Protein AF-A0A327JYK7-F1 (afdb_monomer)

Organism: NCBI:txid29409

Nearest PDB structures (foldseek):
  6erf-assembly2_D  TM=2.971E-01  e=6.119E+00  Homo sapiens
  8xi2-assembly1_W  TM=2.017E-01  e=7.037E+00  Chlamydomonas reinhardtii

Mean predicted aligned error: 8.64 Å

Solvent-accessible surface area (backbone atoms only — not comparable to full-atom values): 5266 Å² total; per-residue (Å²): 117,47,98,85,75,49,75,51,68,66,60,52,52,59,56,67,69,40,55,55,48,33,18,27,43,69,40,73,94,76,73,37,66,83,39,80,42,94,57,86,38,87,42,51,56,71,59,45,49,56,49,48,51,56,72,68,44,68,87,69,75,75,85,63,90,84,67,49,85,92,45,82,57,76,79,79,65,78,86,79,134

Radius of gyration: 19.51 Å; Cα contacts (8 Å, |Δi|>4): 66; chains: 1; bounding box: 38×36×58 Å

pLDDT: mean 86.25, std 9.95, range [63.09, 95.5]

Sequence (81 aa):
DLPDGQIRNQRITDILTRVTYAGYLEVPKWDIPLRKARHEGLITLETHQKILDRLKG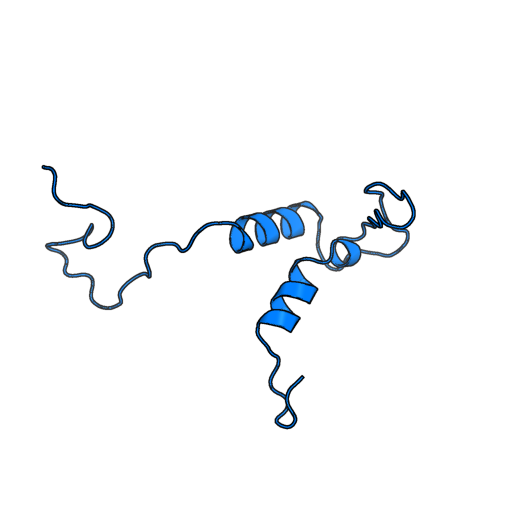GARVPARKDINADFPLRGFVLCGD

Foldseek 3Di:
DDPVPDDDPVNVVVVLQDCVLQQWDDDVVVPRHIDGHPDHHVHHPVVSVVSVCVVPVPDDDPPDPDDDPVCNCVPVDDDDD

Secondary structure (DSSP, 8-state):
--TTSPPPHHHHHHHHT-GGGGTEEEEGGGTEEEEE-SSPPSS-HHHHHHHHHHHHS--PPP--S---TT-TTBTTBPPP-

Structure (mmCIF, N/CA/C/O backbone):
data_AF-A0A327JYK7-F1
#
_entry.id   AF-A0A327JYK7-F1
#
loop_
_atom_site.group_PDB
_atom_site.id
_atom_site.type_symbol
_atom_site.label_atom_id
_atom_site.label_alt_id
_atom_site.label_comp_id
_atom_site.label_asym_id
_atom_site.label_entity_id
_atom_site.label_seq_id
_atom_site.pdbx_PDB_ins_code
_atom_site.Cartn_x
_atom_site.Cartn_y
_atom_site.Cartn_z
_atom_site.occupancy
_atom_site.B_iso_or_equiv
_atom_site.auth_seq_id
_atom_site.auth_comp_id
_atom_site.auth_asym_id
_atom_site.auth_atom_id
_atom_site.pdbx_PDB_model_num
ATOM 1 N N . ASP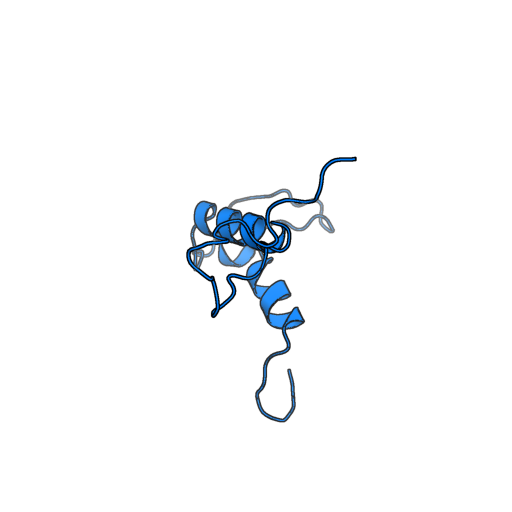 A 1 1 ? 8.423 -20.537 2.982 1.00 67.19 1 ASP A N 1
ATOM 2 C CA . ASP A 1 1 ? 9.713 -19.893 2.669 1.00 67.19 1 ASP A CA 1
ATOM 3 C C . ASP A 1 1 ? 10.686 -20.942 2.160 1.00 67.19 1 ASP A C 1
ATOM 5 O O . ASP A 1 1 ? 10.392 -22.127 2.317 1.00 67.19 1 ASP A O 1
ATOM 9 N N . LEU A 1 2 ? 11.697 -20.538 1.390 1.00 83.38 2 LEU A N 1
ATOM 10 C CA . LEU A 1 2 ? 12.579 -21.480 0.700 1.00 83.38 2 LEU A CA 1
ATOM 11 C C . LEU A 1 2 ? 13.668 -22.016 1.655 1.00 83.38 2 LEU A C 1
ATOM 13 O O . LEU A 1 2 ? 14.044 -21.317 2.597 1.00 83.38 2 LEU A O 1
ATOM 17 N N . PRO A 1 3 ? 14.176 -23.246 1.438 1.00 85.06 3 PRO A N 1
ATOM 18 C CA . PRO A 1 3 ? 15.195 -23.860 2.301 1.00 85.06 3 PRO A CA 1
ATOM 19 C C . PRO A 1 3 ? 16.523 -23.088 2.367 1.00 85.06 3 PRO A C 1
ATOM 21 O O . PRO A 1 3 ? 17.319 -23.308 3.270 1.00 85.06 3 PRO A O 1
ATOM 24 N N . ASP A 1 4 ? 16.755 -22.193 1.411 1.00 90.38 4 ASP A N 1
ATOM 25 C CA . ASP A 1 4 ? 17.929 -21.327 1.280 1.00 90.38 4 ASP A CA 1
ATOM 26 C C . ASP A 1 4 ? 17.789 -19.985 2.030 1.00 90.38 4 ASP A C 1
ATOM 28 O O . ASP A 1 4 ? 18.665 -19.129 1.935 1.00 90.38 4 ASP A O 1
ATOM 32 N N . GLY A 1 5 ? 16.688 -19.782 2.765 1.00 89.88 5 GLY A N 1
ATOM 33 C CA . GLY A 1 5 ? 16.401 -18.537 3.480 1.00 89.88 5 GLY A CA 1
ATOM 34 C C . GLY A 1 5 ? 15.770 -17.445 2.613 1.00 89.88 5 GLY A C 1
ATOM 35 O O . GLY A 1 5 ? 15.502 -16.351 3.112 1.00 89.88 5 GLY A O 1
ATOM 36 N N . GLN A 1 6 ? 15.482 -17.718 1.336 1.00 92.81 6 GLN A N 1
ATOM 37 C CA . GLN A 1 6 ? 14.789 -16.767 0.475 1.00 92.81 6 GLN A CA 1
ATOM 38 C C . GLN A 1 6 ? 13.284 -16.725 0.771 1.00 92.81 6 GLN A C 1
ATOM 40 O O . GLN A 1 6 ? 12.623 -17.727 1.081 1.00 92.81 6 GLN A O 1
ATOM 45 N N . ILE A 1 7 ? 12.711 -15.531 0.625 1.00 90.88 7 ILE A N 1
ATOM 46 C CA . ILE A 1 7 ? 11.281 -15.286 0.800 1.00 90.88 7 ILE A CA 1
ATOM 47 C C . ILE A 1 7 ? 10.627 -15.220 -0.579 1.00 90.88 7 ILE A C 1
ATOM 49 O O . ILE A 1 7 ? 11.082 -14.506 -1.469 1.00 90.88 7 ILE A O 1
ATOM 53 N N . ARG A 1 8 ? 9.526 -15.955 -0.760 1.00 92.62 8 ARG A N 1
ATOM 54 C CA . ARG A 1 8 ? 8.749 -15.914 -2.007 1.00 92.62 8 ARG A CA 1
ATOM 55 C C . ARG A 1 8 ? 8.031 -14.572 -2.133 1.00 92.62 8 ARG A C 1
ATOM 57 O O 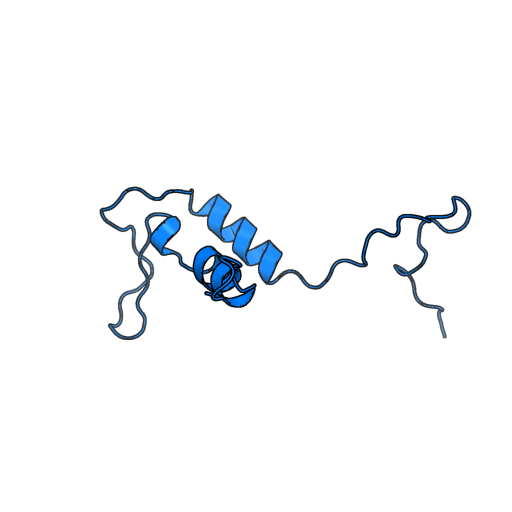. ARG A 1 8 ? 7.449 -14.103 -1.159 1.00 92.62 8 ARG A O 1
ATOM 64 N N . ASN A 1 9 ? 7.938 -14.029 -3.346 1.00 91.12 9 ASN A N 1
ATOM 65 C CA . ASN A 1 9 ? 7.202 -12.782 -3.603 1.00 91.12 9 ASN A CA 1
ATOM 66 C C . ASN A 1 9 ? 5.757 -12.827 -3.083 1.00 91.12 9 ASN A C 1
ATOM 68 O O . ASN A 1 9 ? 5.299 -11.863 -2.483 1.00 91.12 9 ASN A O 1
ATOM 72 N N . GLN A 1 10 ? 5.078 -13.973 -3.209 1.00 91.56 10 GLN A N 1
ATOM 73 C CA . GLN A 1 10 ? 3.736 -14.175 -2.651 1.00 91.56 10 GLN A CA 1
ATOM 74 C C . GLN A 1 10 ? 3.681 -13.889 -1.144 1.00 91.56 10 GLN A C 1
ATOM 76 O O . GLN A 1 10 ? 2.772 -13.216 -0.675 1.00 91.56 10 GLN A O 1
ATOM 81 N N . ARG A 1 11 ? 4.688 -14.337 -0.385 1.00 93.06 11 ARG A N 1
ATOM 82 C CA . ARG A 1 11 ? 4.751 -14.107 1.060 1.00 93.06 11 ARG A CA 1
ATOM 83 C C . ARG A 1 11 ? 4.892 -12.621 1.384 1.00 93.06 11 ARG A C 1
ATOM 85 O O . ARG A 1 11 ? 4.288 -12.153 2.343 1.00 93.06 11 ARG A O 1
ATOM 92 N N . ILE A 1 12 ? 5.655 -11.885 0.579 1.00 92.44 12 ILE A N 1
ATOM 93 C CA . ILE A 1 12 ? 5.802 -10.430 0.706 1.00 92.44 12 ILE A CA 1
ATOM 94 C C . ILE A 1 12 ? 4.455 -9.749 0.430 1.00 92.44 12 ILE A C 1
ATOM 96 O O . ILE A 1 12 ? 4.015 -8.921 1.225 1.00 92.44 12 ILE A O 1
ATOM 100 N N . THR A 1 13 ? 3.760 -10.138 -0.641 1.00 92.69 13 THR A N 1
ATOM 101 C CA . THR A 1 13 ? 2.421 -9.624 -0.965 1.00 92.69 13 THR A CA 1
ATOM 102 C C . THR A 1 13 ? 1.415 -9.907 0.154 1.00 92.69 13 THR A C 1
ATOM 104 O O . THR A 1 13 ? 0.682 -9.004 0.554 1.00 92.69 13 THR A O 1
ATOM 107 N N . ASP A 1 14 ? 1.421 -11.112 0.725 1.00 93.06 14 ASP A N 1
ATOM 108 C CA . ASP A 1 14 ? 0.541 -11.487 1.839 1.00 93.06 14 ASP A CA 1
ATOM 109 C C . ASP A 1 14 ? 0.810 -10.658 3.100 1.00 93.06 14 ASP A C 1
ATOM 111 O O . ASP A 1 14 ? -0.103 -10.390 3.875 1.00 93.06 14 ASP A O 1
ATOM 115 N N . ILE A 1 15 ? 2.062 -10.266 3.343 1.00 93.75 15 ILE A N 1
ATOM 116 C CA . ILE A 1 15 ? 2.420 -9.403 4.473 1.00 93.75 15 ILE A CA 1
ATOM 117 C C . ILE A 1 15 ? 1.921 -7.979 4.219 1.00 93.75 15 ILE A C 1
ATOM 119 O O . ILE A 1 15 ? 1.276 -7.395 5.085 1.00 93.75 15 ILE A O 1
ATOM 123 N N . LEU A 1 16 ? 2.174 -7.435 3.027 1.00 93.81 16 LEU A N 1
ATOM 124 C CA . LEU A 1 16 ? 1.823 -6.055 2.679 1.00 93.81 16 LEU A CA 1
ATOM 125 C C . LEU A 1 16 ? 0.313 -5.806 2.562 1.00 93.81 16 LEU A C 1
ATOM 127 O O . LEU A 1 16 ? -0.121 -4.667 2.688 1.00 93.81 16 LEU A O 1
ATOM 131 N N . THR A 1 17 ? -0.479 -6.850 2.319 1.00 93.88 17 THR A N 1
ATOM 132 C CA . THR A 1 17 ? -1.944 -6.763 2.189 1.00 93.88 17 THR A CA 1
ATOM 133 C C . THR A 1 17 ? -2.696 -6.937 3.511 1.00 93.88 17 THR A C 1
ATOM 135 O O . THR A 1 17 ? -3.908 -6.726 3.565 1.00 93.88 17 THR A O 1
ATOM 138 N N . ARG A 1 18 ? -2.008 -7.314 4.596 1.00 93.56 18 ARG A N 1
ATOM 139 C CA . ARG A 1 18 ? -2.627 -7.511 5.913 1.00 93.56 18 ARG A CA 1
ATOM 140 C C . ARG A 1 18 ? -2.844 -6.184 6.632 1.00 93.56 18 ARG A C 1
ATOM 142 O O . ARG A 1 18 ? -1.919 -5.611 7.209 1.00 93.56 18 ARG A O 1
ATOM 149 N N . VAL A 1 19 ? -4.114 -5.801 6.744 1.00 94.38 19 VAL A N 1
ATOM 150 C CA . VAL A 1 19 ? -4.563 -4.601 7.470 1.00 94.38 19 VAL A CA 1
ATOM 151 C C . VAL A 1 19 ? -4.203 -4.608 8.963 1.00 94.38 19 VAL A C 1
ATOM 153 O O . VAL A 1 19 ? -4.079 -3.549 9.581 1.00 94.38 19 VAL A O 1
ATOM 156 N N . THR A 1 20 ? -3.933 -5.790 9.531 1.00 93.69 20 THR A N 1
ATOM 157 C CA . THR A 1 20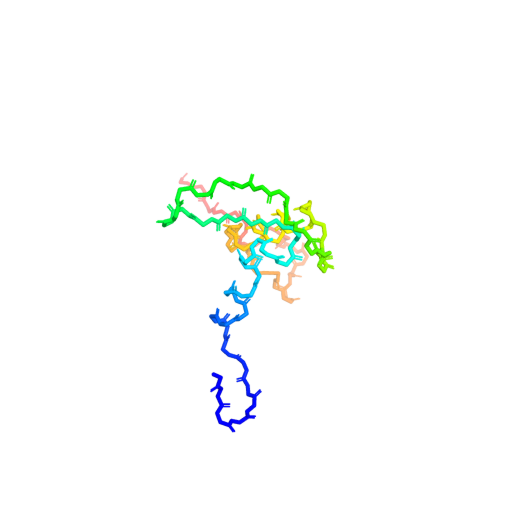 ? -3.446 -5.938 10.908 1.00 93.69 20 THR A CA 1
ATOM 158 C C . THR A 1 20 ? -2.179 -5.140 11.149 1.00 93.69 20 THR A C 1
ATOM 160 O O . THR A 1 20 ? -2.064 -4.519 12.188 1.00 93.69 20 THR A O 1
ATOM 163 N N . TYR A 1 21 ? -1.248 -5.039 10.197 1.00 94.69 21 TYR A N 1
ATOM 164 C CA . TYR A 1 21 ? -0.029 -4.249 10.421 1.00 94.69 21 TYR A CA 1
ATOM 165 C C . TYR A 1 21 ? -0.280 -2.742 10.520 1.00 94.69 21 TYR A C 1
ATOM 167 O O . TYR A 1 21 ? 0.571 -2.024 11.040 1.00 94.69 21 TYR A O 1
ATOM 175 N N . ALA A 1 22 ? -1.453 -2.271 10.097 1.00 95.31 22 ALA A N 1
ATOM 176 C CA . ALA A 1 22 ? -1.864 -0.883 10.236 1.00 95.31 22 ALA A CA 1
ATOM 177 C C . ALA A 1 22 ? -2.589 -0.575 11.563 1.00 95.31 22 ALA A C 1
ATOM 179 O O . ALA A 1 22 ? -3.033 0.553 11.770 1.00 95.31 22 ALA A O 1
ATOM 180 N N . GLY A 1 23 ? -2.743 -1.562 12.460 1.00 94.25 23 GLY A N 1
ATOM 181 C CA . GLY A 1 23 ? -3.483 -1.397 13.720 1.00 94.25 23 GLY A CA 1
ATOM 182 C C . GLY A 1 23 ? -5.000 -1.517 13.558 1.00 94.25 23 GLY A C 1
ATOM 183 O O . GLY A 1 23 ? -5.759 -0.994 14.375 1.00 94.25 23 GLY A O 1
ATOM 184 N N . TYR A 1 24 ? -5.458 -2.170 12.490 1.00 94.50 24 TYR A N 1
ATOM 185 C CA . TYR A 1 24 ? -6.872 -2.377 12.181 1.00 94.50 24 TYR A CA 1
ATOM 186 C C . TYR A 1 24 ? -7.152 -3.857 11.958 1.00 94.50 24 TYR A C 1
ATOM 188 O O . TYR A 1 24 ? -6.254 -4.640 11.667 1.00 94.50 24 TYR A O 1
ATOM 196 N N . LEU A 1 25 ? -8.403 -4.260 12.122 1.00 92.69 25 LEU A N 1
ATOM 197 C CA . LEU A 1 25 ? -8.821 -5.641 11.952 1.00 92.69 25 LEU A CA 1
ATOM 198 C C . LEU A 1 25 ? -10.076 -5.695 11.093 1.00 92.69 25 LEU A C 1
ATOM 200 O O . LEU A 1 25 ? -11.023 -4.947 11.322 1.00 92.69 25 LEU A O 1
ATOM 204 N N . GLU A 1 26 ? -10.056 -6.608 10.133 1.00 91.88 26 GLU A N 1
ATOM 205 C CA . GLU A 1 26 ? -11.159 -6.925 9.239 1.00 91.88 26 GLU A CA 1
ATOM 206 C C . GLU A 1 26 ? -11.175 -8.444 9.066 1.00 91.88 26 GLU A C 1
ATOM 208 O O . GLU A 1 26 ? -10.161 -9.044 8.700 1.00 91.88 26 GLU A O 1
ATOM 213 N N . VAL A 1 27 ? -12.298 -9.084 9.391 1.00 90.69 27 VAL A N 1
ATOM 214 C CA . VAL A 1 27 ? -12.459 -10.536 9.237 1.00 90.69 27 VAL A CA 1
ATOM 215 C C . VAL A 1 27 ? -13.870 -10.801 8.715 1.00 90.69 27 VAL A C 1
ATOM 217 O O . VAL A 1 27 ? -14.780 -11.053 9.509 1.00 90.69 27 VAL A O 1
ATOM 220 N N . PRO A 1 28 ? -14.067 -10.797 7.382 1.00 88.75 28 PRO A N 1
ATOM 221 C CA . PRO A 1 28 ? -15.390 -10.978 6.782 1.00 88.75 28 PRO A CA 1
ATOM 222 C C . PRO A 1 28 ? -16.021 -12.329 7.135 1.00 88.75 28 PRO A C 1
ATOM 224 O O . PRO A 1 28 ? -17.229 -12.437 7.295 1.00 88.75 28 PRO A O 1
ATOM 227 N N . LYS A 1 29 ? -15.195 -13.365 7.342 1.00 92.25 29 LYS A N 1
ATOM 228 C CA . LYS A 1 29 ? -15.648 -14.706 7.752 1.00 92.25 29 LYS A CA 1
ATOM 229 C C . LYS A 1 29 ? -16.417 -14.708 9.081 1.00 92.25 29 LYS A C 1
ATOM 231 O O . LYS A 1 29 ? -17.217 -15.607 9.314 1.00 92.25 29 LYS A O 1
ATOM 236 N N . TRP A 1 30 ? -16.133 -13.751 9.960 1.00 91.50 30 TRP A N 1
ATOM 237 C CA . TRP A 1 30 ? -16.779 -13.606 11.267 1.00 91.50 30 TRP A CA 1
ATOM 238 C C . TRP A 1 30 ? -17.701 -12.385 11.322 1.00 91.50 30 TRP A C 1
ATOM 240 O O . TRP A 1 30 ? -18.065 -11.963 12.413 1.00 91.50 30 TRP A O 1
ATOM 250 N N . ASP A 1 31 ? -18.031 -11.809 10.162 1.00 91.56 31 ASP A N 1
ATOM 251 C CA . ASP A 1 31 ? -18.826 -10.585 10.038 1.00 91.56 31 ASP A CA 1
ATOM 252 C C . ASP A 1 31 ? -18.250 -9.404 10.845 1.00 91.56 31 ASP A C 1
ATOM 254 O O . ASP A 1 31 ? -18.960 -8.591 11.431 1.00 91.56 31 ASP A O 1
ATOM 258 N N . ILE A 1 32 ? -16.914 -9.327 10.922 1.00 88.81 32 ILE A N 1
ATOM 259 C CA . ILE A 1 32 ? -16.225 -8.236 11.611 1.00 88.81 32 ILE A CA 1
ATOM 260 C C . ILE A 1 32 ? -15.830 -7.185 10.570 1.00 88.81 32 ILE A C 1
ATOM 262 O O . ILE A 1 32 ? -14.887 -7.436 9.804 1.00 88.81 32 ILE A O 1
ATOM 266 N N . PRO A 1 33 ? -16.491 -6.010 10.557 1.00 91.38 33 PRO A N 1
ATOM 267 C CA . PRO A 1 33 ? -16.126 -4.921 9.664 1.00 91.38 33 PRO A CA 1
ATOM 268 C C . PRO A 1 33 ? -14.778 -4.318 10.067 1.00 91.38 33 PRO A C 1
ATOM 270 O O . PRO A 1 33 ? -14.27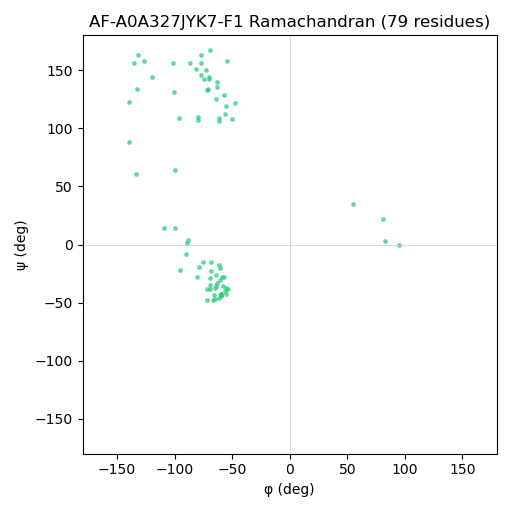8 -4.547 11.174 1.00 91.38 33 PRO A O 1
ATOM 273 N N . LEU A 1 34 ? -14.209 -3.501 9.178 1.00 91.69 34 LEU A N 1
ATOM 274 C CA . LEU A 1 34 ? -12.966 -2.785 9.438 1.00 91.69 34 LEU A CA 1
ATOM 275 C C . LEU A 1 34 ? -13.091 -1.928 10.705 1.00 91.69 34 LEU A C 1
ATOM 277 O O . LEU A 1 34 ? -13.812 -0.931 10.741 1.00 91.69 34 LEU A O 1
ATOM 281 N N . ARG A 1 35 ? -12.354 -2.304 11.750 1.00 92.50 35 ARG A N 1
ATOM 282 C CA . ARG A 1 35 ? -12.340 -1.592 13.032 1.00 92.50 35 ARG A CA 1
ATOM 283 C C . ARG A 1 35 ? -10.926 -1.411 13.554 1.00 92.50 35 ARG A C 1
ATOM 285 O O . ARG A 1 35 ? -10.033 -2.199 13.246 1.00 92.50 35 ARG A O 1
ATOM 292 N N . LYS A 1 36 ? -10.729 -0.398 14.396 1.00 92.62 36 LYS A N 1
ATOM 293 C CA . LYS A 1 36 ? -9.447 -0.173 15.068 1.00 92.62 36 LYS A CA 1
ATOM 294 C C . LYS A 1 36 ? -9.146 -1.343 16.008 1.00 92.62 36 LYS A C 1
ATOM 296 O O . LYS A 1 36 ? -9.972 -1.704 16.850 1.00 92.62 36 LYS A O 1
ATOM 301 N N . ALA A 1 37 ? -7.981 -1.959 15.842 1.00 91.12 37 ALA A N 1
ATOM 302 C CA . ALA A 1 37 ? -7.519 -3.025 16.715 1.00 91.12 37 ALA A CA 1
ATOM 303 C C . ALA A 1 37 ? -6.990 -2.444 18.038 1.00 91.12 37 ALA A C 1
ATOM 305 O O . ALA A 1 37 ? -6.719 -1.250 18.154 1.00 91.12 37 ALA A O 1
ATOM 306 N N . ARG A 1 38 ? -6.853 -3.295 19.063 1.00 92.50 38 ARG A N 1
ATOM 307 C CA . ARG A 1 38 ? -6.300 -2.881 20.368 1.00 92.50 38 ARG A CA 1
ATOM 308 C C . ARG A 1 38 ? -4.775 -2.774 20.367 1.00 92.50 38 ARG A C 1
ATOM 310 O O . ARG A 1 38 ? -4.227 -2.154 21.268 1.00 92.50 38 ARG A O 1
ATOM 317 N N . HIS A 1 39 ? -4.108 -3.413 19.411 1.00 92.62 39 HIS A N 1
ATOM 318 C CA . HIS A 1 39 ? -2.656 -3.382 19.314 1.00 92.62 39 HIS A CA 1
ATOM 319 C C . HIS A 1 39 ? -2.199 -2.155 18.516 1.00 92.62 39 HIS A C 1
ATOM 321 O O . HIS A 1 39 ? -2.935 -1.624 17.682 1.00 92.62 39 HIS A O 1
ATOM 327 N N . GLU A 1 40 ? -0.965 -1.731 18.757 1.00 93.56 40 GLU A N 1
ATOM 328 C CA . GLU A 1 40 ? -0.332 -0.675 17.977 1.00 93.56 40 GLU A CA 1
ATOM 329 C C . GLU A 1 40 ? 0.013 -1.192 16.574 1.00 93.56 40 GLU A C 1
ATOM 331 O O . GLU A 1 40 ? 0.512 -2.310 16.410 1.00 93.56 40 GLU A O 1
ATOM 336 N N . GLY A 1 41 ? -0.325 -0.412 15.547 1.00 93.62 41 GLY A N 1
ATOM 337 C CA . GLY A 1 41 ? 0.065 -0.705 14.172 1.00 93.62 41 GLY A CA 1
ATOM 338 C C . GLY A 1 41 ? 1.543 -0.395 13.957 1.00 93.62 41 GLY A C 1
ATOM 339 O O . GLY A 1 41 ? 2.042 0.604 14.460 1.00 93.62 41 GLY A O 1
ATOM 340 N N . LEU A 1 42 ? 2.231 -1.218 13.166 1.00 95.06 42 LEU A N 1
ATOM 341 C CA . LEU A 1 42 ? 3.603 -0.934 12.728 1.00 95.06 42 LEU A CA 1
ATOM 342 C C . LEU A 1 42 ? 3.652 0.248 11.751 1.00 95.06 42 LEU A C 1
ATOM 344 O O . LEU A 1 42 ? 4.661 0.940 11.652 1.00 95.06 42 LEU A O 1
ATOM 348 N N . ILE A 1 43 ? 2.566 0.451 11.001 1.00 95.50 43 ILE A N 1
ATOM 349 C CA . ILE A 1 43 ? 2.398 1.535 10.033 1.00 95.50 43 ILE A CA 1
ATOM 350 C C . ILE A 1 43 ? 1.046 2.220 10.230 1.00 95.50 43 ILE A C 1
ATOM 352 O O . ILE A 1 43 ? 0.130 1.667 10.836 1.00 95.50 43 ILE A O 1
ATOM 356 N N . THR A 1 44 ? 0.891 3.423 9.683 1.00 95.06 44 THR A N 1
ATOM 357 C CA . THR A 1 44 ? -0.406 4.109 9.665 1.00 95.06 44 THR A CA 1
ATOM 358 C C . THR A 1 44 ? -1.331 3.523 8.596 1.00 95.06 44 THR A C 1
ATOM 360 O O . THR A 1 44 ? -0.867 2.986 7.585 1.00 95.06 44 THR A O 1
ATOM 363 N N . LEU A 1 45 ? -2.650 3.687 8.766 1.00 92.88 45 LEU A N 1
ATOM 364 C CA . LEU A 1 45 ? -3.624 3.317 7.728 1.00 92.88 45 LEU A CA 1
ATOM 365 C C . LEU A 1 45 ? -3.361 4.005 6.395 1.00 92.88 45 LEU A C 1
ATOM 367 O O . LEU A 1 45 ? -3.487 3.380 5.349 1.00 92.88 45 LEU A O 1
ATOM 371 N N . GLU A 1 46 ? -2.983 5.280 6.429 1.00 94.94 46 GLU A N 1
ATOM 372 C CA . GLU A 1 46 ? -2.668 6.038 5.220 1.00 94.94 46 GLU A CA 1
ATOM 373 C C . GLU A 1 46 ? -1.503 5.395 4.453 1.00 94.94 46 GLU A C 1
ATOM 375 O O . GLU A 1 46 ? -1.551 5.241 3.233 1.00 94.94 46 GLU A O 1
ATOM 380 N N . THR A 1 47 ? -0.468 4.959 5.174 1.00 95.19 47 THR A N 1
ATOM 381 C CA . THR A 1 47 ? 0.680 4.265 4.578 1.00 95.19 47 THR A CA 1
ATOM 382 C C . THR A 1 47 ? 0.263 2.919 3.998 1.00 95.19 47 THR A C 1
ATOM 384 O O . THR A 1 47 ? 0.652 2.587 2.879 1.00 95.19 47 THR A O 1
ATOM 387 N N . HIS A 1 48 ? -0.567 2.164 4.721 1.00 95.44 48 HIS A N 1
ATOM 388 C CA . HIS A 1 48 ? -1.116 0.903 4.233 1.00 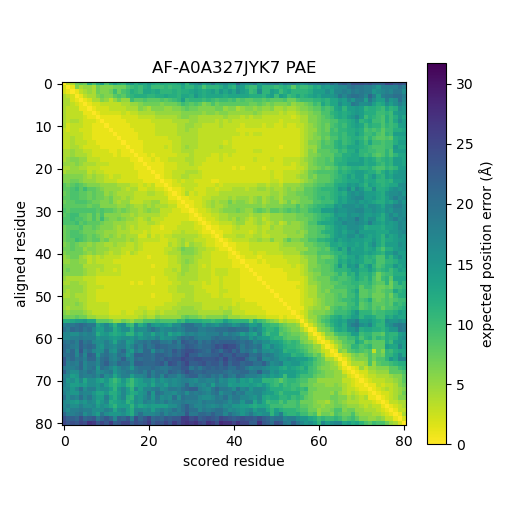95.44 48 HIS A CA 1
ATOM 389 C C . HIS A 1 48 ? -1.928 1.099 2.944 1.00 95.44 48 HIS A C 1
ATOM 391 O O . HIS A 1 48 ? -1.717 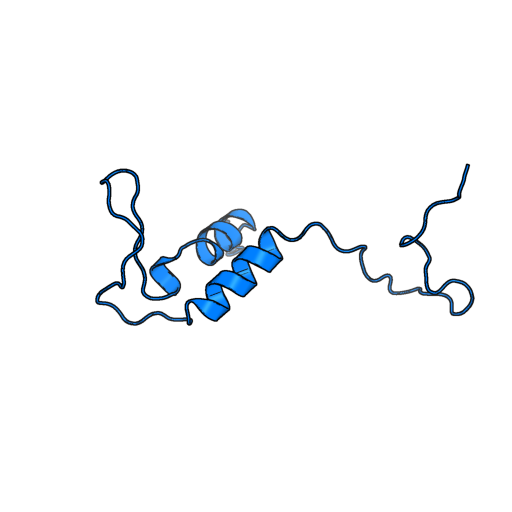0.373 1.977 1.00 95.44 48 HIS A O 1
ATOM 397 N N . GLN A 1 49 ? -2.774 2.131 2.876 1.00 93.88 49 GLN A N 1
ATOM 398 C CA . GLN A 1 49 ? -3.539 2.443 1.669 1.00 93.88 49 GLN A CA 1
ATOM 399 C C . GLN A 1 49 ? -2.622 2.763 0.482 1.00 93.88 49 GLN A C 1
ATOM 401 O O . GLN A 1 49 ? -2.779 2.170 -0.580 1.00 93.88 49 GLN A O 1
ATOM 406 N N . LYS A 1 50 ? -1.590 3.598 0.674 1.00 94.38 50 LYS A N 1
ATOM 407 C CA . L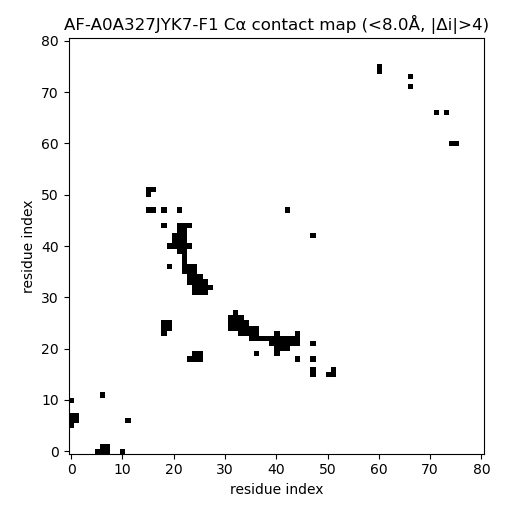YS A 1 50 ? -0.592 3.893 -0.374 1.00 94.38 50 LYS A CA 1
ATOM 408 C C . LYS A 1 50 ? 0.128 2.637 -0.878 1.00 94.38 50 LYS A C 1
ATOM 410 O O . LYS A 1 50 ? 0.458 2.548 -2.061 1.00 94.38 50 LYS A O 1
ATOM 415 N N . ILE A 1 51 ? 0.398 1.676 0.007 1.00 93.31 51 ILE A N 1
ATOM 416 C CA . ILE A 1 51 ? 0.993 0.383 -0.361 1.00 93.31 51 ILE A CA 1
ATOM 417 C C . ILE A 1 51 ? 0.012 -0.426 -1.213 1.00 93.31 51 ILE A C 1
ATOM 419 O O . ILE A 1 51 ? 0.403 -0.914 -2.273 1.00 93.31 51 ILE A O 1
ATOM 423 N N . LEU A 1 52 ? -1.253 -0.533 -0.795 1.00 92.88 52 LEU A N 1
ATOM 424 C CA . LEU A 1 52 ? -2.289 -1.226 -1.563 1.00 92.88 52 LEU A CA 1
ATOM 425 C C . LEU A 1 52 ? -2.494 -0.593 -2.942 1.00 92.88 52 LEU A C 1
ATOM 427 O O . LEU A 1 52 ? -2.570 -1.315 -3.934 1.00 92.88 52 LEU A O 1
ATOM 431 N N . ASP A 1 53 ? -2.522 0.736 -3.020 1.00 92.88 53 ASP A N 1
ATOM 432 C CA . ASP A 1 53 ? -2.666 1.473 -4.276 1.00 92.88 53 ASP A CA 1
ATOM 433 C C . ASP A 1 53 ? -1.473 1.230 -5.203 1.00 92.88 53 ASP A C 1
ATOM 435 O O . ASP A 1 53 ? -1.642 1.110 -6.412 1.00 92.88 53 ASP A O 1
ATOM 439 N N . ARG A 1 54 ? -0.260 1.094 -4.656 1.00 89.94 54 ARG A N 1
ATOM 440 C CA . ARG A 1 54 ? 0.935 0.750 -5.438 1.00 89.94 54 ARG A CA 1
ATOM 441 C C . ARG A 1 54 ? 0.927 -0.701 -5.915 1.00 89.94 54 ARG A C 1
ATOM 443 O O . ARG A 1 54 ? 1.373 -0.957 -7.024 1.00 89.94 54 ARG A O 1
ATOM 450 N N . LEU A 1 55 ? 0.455 -1.633 -5.088 1.00 88.88 55 LEU A N 1
ATOM 451 C CA . LEU A 1 55 ? 0.359 -3.053 -5.441 1.00 88.88 55 LEU A CA 1
ATOM 452 C C . LEU A 1 55 ? -0.715 -3.305 -6.504 1.00 88.88 55 LEU A C 1
ATOM 454 O O . LEU A 1 55 ? -0.518 -4.138 -7.383 1.00 88.88 55 LEU A O 1
ATOM 458 N N . LYS A 1 56 ? -1.845 -2.594 -6.413 1.00 87.94 56 LYS A N 1
ATOM 459 C CA . LYS A 1 56 ? -2.935 -2.640 -7.400 1.00 87.94 56 LYS A CA 1
ATOM 460 C C . LYS A 1 56 ? -2.649 -1.780 -8.627 1.00 87.94 56 LYS A C 1
ATOM 462 O O . LYS A 1 56 ? -3.177 -2.059 -9.700 1.00 87.94 56 LYS A O 1
ATOM 467 N N . GLY A 1 57 ? -1.856 -0.723 -8.462 1.00 80.94 57 GLY A N 1
ATOM 468 C CA . GLY A 1 57 ? -1.424 0.155 -9.536 1.00 80.94 57 GLY A CA 1
ATOM 469 C C . GLY A 1 57 ? -0.743 -0.669 -10.619 1.00 80.94 57 GLY A C 1
ATOM 470 O O . GLY A 1 57 ? 0.242 -1.353 -10.354 1.00 80.94 57 GLY A O 1
ATOM 471 N N . GLY A 1 58 ? -1.307 -0.633 -11.828 1.00 67.69 58 GLY A N 1
ATOM 472 C CA . GLY A 1 58 ? -0.812 -1.407 -12.961 1.00 67.69 58 GLY A CA 1
ATOM 473 C C . GLY A 1 58 ? 0.670 -1.156 -13.233 1.00 67.69 58 GLY A C 1
ATOM 474 O O . GLY A 1 58 ? 1.226 -0.124 -12.844 1.00 67.69 58 GLY A O 1
ATOM 475 N N . ALA A 1 59 ? 1.306 -2.115 -13.912 1.00 63.09 59 ALA A N 1
ATOM 476 C CA . ALA A 1 59 ? 2.713 -2.040 -14.279 1.00 63.09 59 ALA A CA 1
ATOM 477 C C . ALA A 1 59 ? 3.010 -0.693 -14.954 1.00 63.09 59 ALA A C 1
ATOM 479 O O . ALA A 1 59 ? 2.594 -0.434 -16.083 1.00 63.09 59 ALA A O 1
ATOM 480 N N . ARG A 1 60 ? 3.727 0.184 -14.245 1.00 67.12 60 ARG A N 1
ATOM 481 C CA . ARG A 1 60 ? 4.308 1.369 -14.870 1.00 67.12 60 ARG A CA 1
ATOM 482 C C . ARG A 1 60 ? 5.307 0.880 -15.906 1.00 67.12 60 ARG A C 1
ATOM 484 O O . ARG A 1 60 ? 6.072 -0.041 -15.615 1.00 67.12 60 ARG A O 1
ATOM 491 N N . VAL A 1 61 ? 5.285 1.488 -17.094 1.00 63.34 61 VAL A N 1
ATOM 492 C CA . VAL A 1 61 ? 6.264 1.202 -18.149 1.00 63.34 61 VAL A CA 1
ATOM 493 C C . VAL A 1 61 ? 7.650 1.234 -17.497 1.00 63.34 61 VAL A C 1
ATOM 495 O O . VAL A 1 61 ? 7.972 2.233 -16.844 1.00 63.34 61 VAL A O 1
ATOM 498 N N . PRO A 1 62 ? 8.431 0.141 -17.570 1.00 63.78 62 PRO A N 1
ATOM 499 C CA . PRO A 1 62 ? 9.699 0.067 -16.867 1.00 63.78 62 PRO A CA 1
ATOM 500 C C . PRO A 1 62 ? 10.580 1.227 -17.321 1.00 63.78 62 PRO A C 1
ATOM 502 O O . PRO A 1 62 ? 10.760 1.446 -18.522 1.00 63.78 62 PRO A O 1
ATOM 505 N N . ALA A 1 63 ? 11.117 1.978 -16.358 1.00 65.81 63 ALA A N 1
ATOM 506 C CA . ALA A 1 63 ? 12.096 3.013 -16.646 1.00 65.81 63 ALA A CA 1
ATOM 507 C C . ALA A 1 63 ? 13.318 2.332 -17.277 1.00 65.81 63 ALA A C 1
ATOM 509 O O . ALA A 1 63 ? 14.047 1.595 -16.609 1.00 65.81 63 ALA A O 1
ATOM 510 N N . ARG A 1 64 ? 13.494 2.502 -18.592 1.00 65.69 64 ARG A N 1
ATOM 511 C CA . ARG A 1 64 ? 14.641 1.938 -19.307 1.00 65.69 64 ARG A CA 1
ATOM 512 C C . ARG A 1 64 ? 15.901 2.686 -18.888 1.00 65.69 64 ARG A C 1
ATOM 514 O O . ARG A 1 64 ? 15.864 3.894 -18.689 1.00 65.69 64 ARG A O 1
ATOM 521 N N . LYS A 1 65 ? 17.019 1.967 -18.789 1.00 65.75 65 LYS A N 1
ATOM 522 C CA . LYS A 1 65 ? 18.333 2.578 -18.549 1.00 65.75 65 LYS A CA 1
ATOM 523 C C . LYS A 1 65 ? 18.809 3.386 -19.767 1.00 65.75 65 LYS A C 1
ATOM 525 O O . LYS A 1 65 ? 19.386 4.451 -19.597 1.00 65.75 65 LYS A O 1
ATOM 530 N N . ASP A 1 66 ? 18.473 2.919 -20.971 1.00 65.81 66 ASP A N 1
ATOM 531 C CA . ASP A 1 66 ? 18.887 3.517 -22.246 1.00 65.81 66 ASP A CA 1
ATOM 532 C C . ASP A 1 66 ? 17.772 4.390 -22.845 1.00 65.81 66 ASP A C 1
ATOM 534 O O . ASP A 1 66 ? 17.195 4.087 -23.895 1.00 65.81 66 ASP A O 1
ATOM 538 N N . ILE A 1 67 ? 17.411 5.468 -22.146 1.00 70.38 67 ILE A N 1
ATOM 539 C CA . ILE A 1 67 ? 16.542 6.504 -22.717 1.00 70.38 67 ILE A CA 1
ATOM 540 C C . ILE A 1 67 ? 17.423 7.387 -23.599 1.00 70.38 67 ILE A C 1
ATOM 542 O O . ILE A 1 67 ? 18.244 8.156 -23.106 1.00 70.38 67 ILE A O 1
ATOM 546 N N . ASN A 1 68 ? 17.272 7.252 -24.915 1.00 76.69 68 ASN A N 1
ATOM 547 C CA . ASN A 1 68 ? 17.881 8.182 -25.858 1.00 76.69 68 ASN A CA 1
ATOM 548 C C . ASN A 1 68 ? 17.138 9.531 -25.773 1.00 76.69 68 ASN A C 1
ATOM 550 O O . ASN A 1 68 ? 15.904 9.545 -25.773 1.00 76.69 68 ASN A O 1
ATOM 554 N N . ALA A 1 69 ? 17.883 10.639 -25.701 1.00 81.75 69 ALA A N 1
ATOM 555 C CA . ALA A 1 69 ? 17.341 11.994 -25.586 1.00 81.75 69 ALA A CA 1
ATOM 556 C C . ALA A 1 69 ? 16.383 12.369 -26.731 1.00 81.75 69 ALA A C 1
ATOM 558 O O . ALA A 1 69 ? 15.449 13.133 -26.506 1.00 81.75 69 ALA A O 1
ATOM 559 N N . ASP A 1 70 ? 16.555 11.773 -27.912 1.00 82.19 70 ASP A N 1
ATOM 560 C CA . ASP A 1 70 ? 15.692 12.000 -29.076 1.00 82.19 70 ASP A CA 1
ATOM 561 C C . ASP A 1 70 ? 14.334 11.287 -28.957 1.00 82.19 70 ASP A C 1
ATOM 563 O O . ASP A 1 70 ? 13.393 11.592 -29.687 1.00 82.19 70 ASP A O 1
ATOM 567 N N . PHE A 1 71 ? 14.194 10.329 -28.030 1.00 78.94 71 PHE A N 1
ATOM 568 C CA . PHE A 1 71 ? 12.968 9.545 -27.847 1.00 78.94 71 PHE A CA 1
ATOM 569 C C . PHE A 1 71 ? 12.544 9.440 -26.372 1.00 78.94 71 PHE A C 1
ATOM 571 O O . PHE A 1 71 ? 12.416 8.328 -25.842 1.00 78.94 71 PHE A O 1
ATOM 578 N N . PRO A 1 72 ? 12.253 10.571 -25.705 1.00 80.81 72 PRO A N 1
ATOM 579 C CA . PRO A 1 72 ? 11.928 10.601 -24.278 1.00 80.81 72 PRO A CA 1
ATOM 580 C C . PRO A 1 72 ? 10.633 9.845 -23.937 1.00 80.81 72 PRO A C 1
ATOM 582 O O . PRO A 1 72 ? 10.490 9.330 -22.832 1.00 80.81 72 PRO A O 1
ATOM 585 N N . LEU A 1 73 ? 9.704 9.721 -24.894 1.00 79.62 73 LEU A N 1
ATOM 586 C CA . LEU A 1 73 ? 8.409 9.048 -24.715 1.00 79.62 73 LEU A CA 1
ATOM 587 C C . LEU A 1 73 ? 8.375 7.604 -25.258 1.00 79.62 73 LEU A C 1
ATOM 589 O O . LEU A 1 73 ? 7.304 7.014 -25.417 1.00 79.62 73 LEU A O 1
ATOM 593 N N . ARG A 1 74 ? 9.531 6.995 -25.557 1.00 74.69 74 ARG A N 1
ATOM 594 C CA . ARG A 1 74 ? 9.606 5.654 -26.163 1.00 74.69 74 ARG A CA 1
ATOM 595 C C . ARG A 1 74 ? 8.984 4.567 -25.271 1.00 74.69 74 ARG A C 1
ATOM 597 O O . ARG A 1 74 ? 9.586 4.118 -24.295 1.00 74.69 74 ARG A O 1
ATOM 604 N N . GLY A 1 75 ? 7.831 4.038 -25.682 1.00 74.56 75 GLY A N 1
ATOM 605 C CA . GLY A 1 75 ? 7.067 3.026 -24.937 1.00 74.56 75 GLY A CA 1
ATOM 606 C C . GLY A 1 75 ? 5.960 3.597 -24.046 1.00 74.56 75 GLY A C 1
ATOM 607 O O . GLY A 1 75 ? 5.256 2.820 -23.413 1.00 74.56 75 GLY A O 1
ATOM 608 N N . PHE A 1 76 ? 5.795 4.924 -24.020 1.00 80.00 76 PHE A N 1
ATOM 609 C CA . PHE A 1 76 ? 4.633 5.599 -23.428 1.00 80.00 76 PHE A CA 1
ATOM 610 C C . PHE 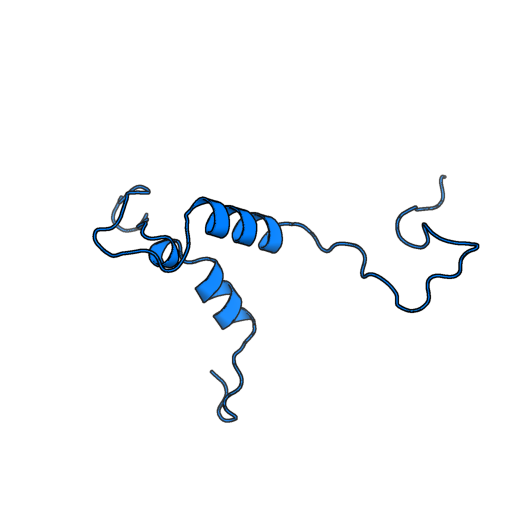A 1 76 ? 3.549 5.930 -24.463 1.00 80.00 76 PHE A C 1
ATOM 612 O O . PHE A 1 76 ? 2.393 6.101 -24.094 1.00 80.00 76 PHE A O 1
ATOM 619 N N . VAL A 1 77 ? 3.915 6.017 -25.745 1.00 80.44 77 VAL A N 1
ATOM 620 C CA . VAL A 1 77 ? 3.019 6.326 -26.871 1.00 80.44 77 VAL A CA 1
ATOM 621 C C . VAL A 1 77 ? 3.006 5.178 -27.876 1.00 80.44 77 VAL A C 1
ATOM 623 O O . VAL A 1 77 ? 4.033 4.533 -28.101 1.00 80.44 77 VAL A O 1
ATOM 626 N N . LEU A 1 78 ? 1.837 4.941 -28.469 1.00 80.56 78 LEU A N 1
ATOM 627 C CA . LEU A 1 78 ? 1.619 4.037 -29.599 1.00 80.56 78 LEU A CA 1
ATOM 628 C C . LEU A 1 78 ? 1.514 4.866 -30.888 1.00 80.56 78 LEU A C 1
ATOM 630 O O . LEU A 1 78 ? 1.185 6.052 -30.829 1.00 80.56 78 LEU A O 1
ATOM 634 N N . CYS A 1 79 ? 1.806 4.262 -32.042 1.00 82.81 79 CYS A N 1
ATOM 635 C CA . CYS A 1 79 ? 1.513 4.896 -33.328 1.00 82.81 79 CYS A CA 1
ATOM 636 C C . CYS A 1 79 ? -0.005 5.091 -33.466 1.00 82.81 79 CYS A C 1
ATOM 638 O O . CYS A 1 79 ? -0.771 4.226 -33.041 1.00 82.81 79 CYS A O 1
ATOM 640 N N . GLY A 1 80 ? -0.418 6.235 -34.017 1.00 81.75 80 GLY A N 1
ATOM 641 C CA . GLY A 1 80 ? -1.803 6.439 -34.438 1.00 81.75 80 GLY A CA 1
ATOM 642 C C . GLY A 1 80 ? -2.098 5.631 -35.699 1.00 81.75 80 GLY A C 1
ATOM 643 O O . GLY A 1 80 ? -1.171 5.378 -36.473 1.00 81.75 80 GLY A O 1
ATOM 644 N N . ASP A 1 81 ? -3.356 5.221 -35.852 1.00 66.00 81 ASP A N 1
ATOM 645 C CA . ASP A 1 81 ? -3.881 4.623 -37.089 1.00 66.00 81 ASP A CA 1
ATOM 646 C C . ASP A 1 81 ? -3.782 5.596 -38.277 1.00 66.00 81 ASP A C 1
ATOM 648 O O . ASP A 1 81 ? -4.014 6.814 -38.066 1.00 66.00 81 ASP A O 1
#